Protein AF-A0A9X6XVS1-F1 (afdb_monomer_lite)

Radius of gyration: 24.84 Å; chains: 1; bounding box: 49×31×61 Å

Structure (mmCIF, N/CA/C/O backbone):
data_AF-A0A9X6XVS1-F1
#
_entry.id   AF-A0A9X6XVS1-F1
#
loop_
_atom_site.group_PDB
_atom_site.id
_atom_site.type_symbol
_atom_site.label_atom_id
_atom_site.label_alt_id
_atom_site.label_comp_id
_atom_site.label_asym_id
_atom_site.label_entity_id
_atom_site.label_seq_id
_atom_site.pdbx_PDB_ins_code
_atom_site.Cartn_x
_atom_site.Cartn_y
_atom_site.Cartn_z
_atom_site.occupancy
_atom_site.B_iso_or_equiv
_atom_site.auth_seq_id
_atom_site.auth_comp_id
_atom_site.auth_asym_id
_atom_site.auth_atom_id
_atom_site.pdbx_PDB_model_num
ATOM 1 N N . MET A 1 1 ? 20.256 -13.379 -5.340 1.00 44.66 1 MET A N 1
ATOM 2 C CA . MET A 1 1 ? 19.577 -12.084 -5.130 1.00 44.66 1 MET A CA 1
ATOM 3 C C . MET A 1 1 ? 18.710 -11.849 -6.348 1.00 44.66 1 MET A C 1
ATOM 5 O O . MET A 1 1 ? 19.263 -11.852 -7.439 1.00 44.66 1 MET A O 1
ATOM 9 N N . GLN A 1 2 ? 17.387 -11.766 -6.192 1.00 51.25 2 GLN A N 1
ATOM 10 C CA . GLN A 1 2 ? 16.530 -11.234 -7.255 1.00 51.25 2 GLN A CA 1
ATOM 11 C C . GLN A 1 2 ? 16.689 -9.717 -7.208 1.00 51.25 2 GLN A C 1
ATOM 13 O O . GLN A 1 2 ? 16.552 -9.118 -6.145 1.00 51.25 2 GLN A O 1
ATOM 18 N N . GLU A 1 3 ? 17.124 -9.133 -8.316 1.00 52.19 3 GLU A N 1
ATOM 19 C CA . GLU A 1 3 ? 17.412 -7.708 -8.404 1.00 52.19 3 GLU A CA 1
ATOM 20 C C . GLU A 1 3 ? 16.074 -6.965 -8.475 1.00 52.19 3 GLU A C 1
ATOM 22 O O . GLU A 1 3 ? 15.411 -6.971 -9.511 1.00 52.19 3 GLU A O 1
ATOM 27 N N . LEU A 1 4 ? 15.646 -6.395 -7.343 1.00 61.47 4 LEU A N 1
ATOM 28 C CA . LEU A 1 4 ? 14.536 -5.444 -7.301 1.00 61.47 4 LEU A CA 1
ATOM 29 C C . LEU A 1 4 ? 14.904 -4.292 -8.238 1.00 61.47 4 LEU A C 1
ATOM 31 O O . LEU A 1 4 ? 15.960 -3.676 -8.089 1.00 61.47 4 LEU A O 1
ATOM 35 N N . SER A 1 5 ? 14.088 -4.067 -9.261 1.00 86.56 5 SER A N 1
ATOM 36 C CA . SER A 1 5 ? 14.337 -3.047 -10.279 1.00 86.56 5 SER A CA 1
ATOM 37 C C . SER A 1 5 ? 13.037 -2.337 -10.605 1.00 86.56 5 SER A C 1
ATOM 39 O O . SER A 1 5 ? 12.028 -2.988 -10.886 1.00 86.56 5 SER A O 1
ATOM 41 N N . ILE A 1 6 ? 13.079 -1.006 -10.587 1.00 93.88 6 ILE A N 1
ATOM 42 C CA . ILE A 1 6 ? 11.961 -0.173 -11.020 1.00 93.88 6 ILE A CA 1
ATOM 43 C C . ILE A 1 6 ? 11.985 -0.112 -12.546 1.00 93.88 6 ILE A C 1
ATOM 45 O O . ILE A 1 6 ? 13.022 0.122 -13.175 1.00 93.88 6 ILE A O 1
ATOM 49 N N . VAL A 1 7 ? 10.826 -0.337 -13.143 1.00 94.75 7 VAL A N 1
ATOM 50 C CA . VAL A 1 7 ? 10.629 -0.373 -14.583 1.00 94.75 7 VAL A CA 1
ATOM 51 C C . VAL A 1 7 ? 9.496 0.540 -15.003 1.00 94.75 7 VAL A C 1
ATOM 53 O O . VAL A 1 7 ? 8.569 0.809 -14.244 1.00 94.75 7 VAL A O 1
ATOM 56 N N . LYS A 1 8 ? 9.571 0.989 -16.251 1.00 96.19 8 LYS A N 1
ATOM 57 C CA . LYS A 1 8 ? 8.505 1.690 -16.946 1.00 96.19 8 LYS A CA 1
ATOM 58 C C . LYS A 1 8 ? 7.811 0.748 -17.910 1.00 96.19 8 LYS A C 1
ATOM 60 O O . LYS A 1 8 ? 8.469 0.131 -18.752 1.00 96.19 8 LYS A O 1
ATOM 65 N N . ILE A 1 9 ? 6.490 0.683 -17.827 1.00 96.25 9 ILE A N 1
ATOM 66 C CA . ILE A 1 9 ? 5.676 -0.081 -18.768 1.00 96.25 9 ILE A CA 1
ATOM 67 C C . ILE A 1 9 ? 5.556 0.694 -20.083 1.00 96.25 9 ILE A C 1
ATOM 69 O O . ILE A 1 9 ? 5.310 1.898 -20.105 1.00 96.25 9 ILE A O 1
ATOM 73 N N . THR A 1 10 ? 5.721 0.005 -21.204 1.00 94.25 10 THR A N 1
ATOM 74 C CA . THR A 1 10 ? 5.793 0.622 -22.539 1.00 94.25 10 THR A CA 1
ATOM 75 C C . THR A 1 10 ? 4.546 0.380 -23.392 1.00 94.25 10 THR A C 1
ATOM 77 O O . THR A 1 10 ? 4.342 1.080 -24.388 1.00 94.25 10 THR A O 1
ATOM 80 N N . MET A 1 11 ? 3.695 -0.580 -23.010 1.00 91.94 11 MET A N 1
ATOM 81 C CA . MET A 1 11 ? 2.506 -0.999 -23.761 1.00 91.94 11 MET A CA 1
ATOM 82 C C . MET A 1 11 ? 1.332 -1.349 -22.834 1.00 91.94 11 MET A C 1
ATOM 84 O O . MET A 1 11 ? 1.514 -1.570 -21.643 1.00 91.94 11 MET A O 1
ATOM 88 N N . GLY A 1 12 ? 0.124 -1.418 -23.401 1.00 90.25 12 GLY A N 1
ATOM 89 C CA . GLY A 1 12 ? -1.083 -1.832 -22.680 1.00 90.25 12 GLY A CA 1
ATOM 90 C C . GLY A 1 12 ? -1.723 -0.730 -21.833 1.00 90.25 12 GLY A C 1
ATOM 91 O O . GLY A 1 12 ? -1.474 0.457 -22.038 1.00 90.25 12 GLY A O 1
ATOM 92 N N . GLU A 1 13 ? -2.581 -1.146 -20.903 1.00 90.75 13 GLU A N 1
ATOM 93 C CA . GLU A 1 13 ? -3.334 -0.265 -19.997 1.00 90.75 13 GLU A CA 1
ATOM 94 C C . GLU A 1 13 ? -2.415 0.532 -19.065 1.00 90.75 13 GLU A C 1
ATOM 96 O O . GLU A 1 13 ? -2.625 1.718 -18.835 1.00 90.75 13 GLU A O 1
ATOM 101 N N . TRP A 1 14 ? -1.328 -0.098 -18.625 1.00 91.81 14 TRP A N 1
ATOM 102 C CA . TRP A 1 14 ? -0.349 0.476 -17.706 1.00 91.81 14 TRP A CA 1
ATOM 103 C C . TRP A 1 14 ? 0.727 1.324 -18.388 1.00 91.81 14 TRP A C 1
ATOM 105 O O . TRP A 1 14 ? 1.707 1.695 -17.746 1.00 91.81 14 TRP A O 1
ATOM 115 N N . LYS A 1 15 ? 0.591 1.638 -19.682 1.00 93.88 15 LYS A N 1
ATOM 116 C CA . LYS A 1 15 ? 1.613 2.370 -20.441 1.00 93.88 15 LYS A CA 1
ATOM 117 C C . LYS A 1 15 ? 2.047 3.660 -19.728 1.00 93.88 15 LYS A C 1
ATOM 119 O O . LYS A 1 15 ? 1.225 4.416 -19.227 1.00 93.88 15 LYS A O 1
ATOM 124 N N . ASP A 1 16 ? 3.358 3.898 -19.726 1.00 92.69 16 ASP A N 1
ATOM 125 C CA . ASP A 1 16 ? 4.051 5.007 -19.064 1.00 92.69 16 ASP A CA 1
ATOM 126 C C . ASP A 1 16 ? 4.008 4.984 -17.524 1.00 92.69 16 ASP A C 1
ATOM 128 O O . ASP A 1 16 ? 4.618 5.847 -16.891 1.00 92.69 16 ASP A O 1
ATOM 132 N N . SER A 1 17 ? 3.385 3.969 -16.917 1.00 94.44 17 SER A N 1
ATOM 133 C CA . SER A 1 17 ? 3.410 3.757 -15.467 1.00 94.44 17 SER A CA 1
ATOM 134 C C . SER A 1 17 ? 4.745 3.174 -15.011 1.00 94.44 17 SER A C 1
ATOM 136 O O . SER A 1 17 ? 5.407 2.431 -15.743 1.00 94.44 17 SER A O 1
ATOM 138 N N . LEU A 1 18 ? 5.125 3.508 -13.778 1.00 95.88 18 LEU A N 1
ATOM 139 C CA . LEU A 1 18 ? 6.321 3.002 -13.112 1.00 95.88 18 LEU A CA 1
ATOM 140 C C . LEU A 1 18 ? 5.934 1.958 -12.073 1.00 95.88 18 LEU A C 1
ATOM 142 O O . LEU A 1 18 ? 5.002 2.186 -11.307 1.00 95.88 18 LEU A O 1
ATOM 146 N N . GLY A 1 19 ? 6.671 0.856 -12.018 1.00 94.62 19 GLY A N 1
ATOM 147 C CA . GLY A 1 19 ? 6.446 -0.201 -11.039 1.00 94.62 19 GLY A CA 1
ATOM 148 C C . GLY A 1 19 ? 7.724 -0.944 -10.679 1.00 94.62 19 GLY A C 1
ATOM 149 O O . GLY A 1 19 ? 8.737 -0.831 -11.365 1.00 94.62 19 GLY A O 1
ATOM 150 N N . GLU A 1 20 ? 7.681 -1.719 -9.605 1.00 94.38 20 GLU A N 1
ATOM 151 C CA . GLU A 1 20 ? 8.801 -2.514 -9.112 1.00 94.38 20 GLU A CA 1
ATOM 152 C C . GLU A 1 20 ? 8.645 -3.985 -9.509 1.00 94.38 20 GLU A C 1
ATOM 154 O O . GLU A 1 20 ? 7.593 -4.592 -9.297 1.00 94.38 20 GLU A O 1
ATOM 159 N N . ILE A 1 21 ? 9.702 -4.591 -10.056 1.00 93.75 21 ILE A N 1
ATOM 160 C CA . ILE A 1 21 ? 9.732 -6.037 -10.294 1.00 93.75 21 ILE A CA 1
ATOM 161 C C . ILE A 1 21 ? 9.840 -6.777 -8.958 1.00 93.75 21 ILE A C 1
ATOM 163 O O . ILE A 1 21 ? 10.868 -6.720 -8.288 1.00 93.75 21 ILE A O 1
ATOM 167 N N . GLN A 1 22 ? 8.814 -7.560 -8.641 1.00 91.88 22 GLN A N 1
ATOM 168 C CA . GLN A 1 22 ? 8.732 -8.381 -7.428 1.00 91.88 22 GLN A CA 1
ATOM 169 C C . GLN A 1 22 ? 8.959 -9.874 -7.707 1.00 91.88 22 GLN A C 1
ATOM 171 O O . GLN A 1 22 ? 9.343 -10.642 -6.826 1.00 91.88 22 GLN A O 1
ATOM 176 N N . SER A 1 23 ? 8.728 -10.327 -8.944 1.00 90.50 23 SER A N 1
ATOM 177 C CA . SER A 1 23 ? 8.951 -11.724 -9.327 1.00 90.50 23 SER A CA 1
ATOM 178 C C . SER A 1 23 ? 9.312 -11.861 -10.798 1.00 90.50 23 SER A C 1
ATOM 180 O O . SER A 1 23 ? 8.911 -11.049 -11.625 1.00 90.50 23 SER A O 1
ATOM 182 N N . ILE A 1 24 ? 10.051 -12.917 -11.139 1.00 89.56 24 ILE A N 1
ATOM 183 C CA . ILE A 1 24 ? 10.454 -13.229 -12.512 1.00 89.56 24 ILE A CA 1
ATOM 184 C C . ILE A 1 24 ? 10.141 -14.699 -12.786 1.00 89.56 24 ILE A C 1
ATOM 186 O O . ILE A 1 24 ? 10.461 -15.572 -11.976 1.00 89.56 24 ILE A O 1
ATOM 190 N N . ARG A 1 25 ? 9.538 -14.977 -13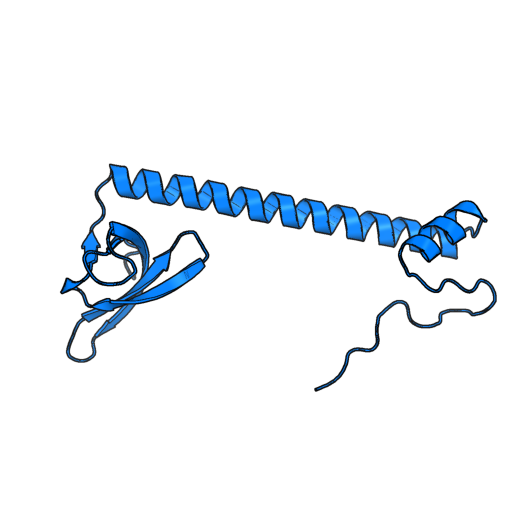.943 1.00 89.62 25 ARG A N 1
ATOM 191 C CA . ARG A 1 25 ? 9.314 -16.327 -14.471 1.00 89.62 25 ARG A CA 1
ATOM 192 C C . ARG A 1 25 ? 9.964 -16.461 -15.842 1.00 89.62 25 ARG A C 1
ATOM 194 O O . ARG A 1 25 ? 9.855 -15.565 -16.675 1.00 89.62 25 ARG A O 1
ATOM 201 N N . GLU A 1 26 ? 10.592 -17.603 -16.089 1.00 84.62 26 GLU A N 1
ATOM 202 C CA . GLU A 1 26 ? 11.238 -17.927 -17.365 1.00 84.62 26 GLU A CA 1
ATOM 203 C C . GLU A 1 26 ? 10.589 -19.175 -17.973 1.00 84.62 26 GLU A C 1
ATOM 205 O O . GLU A 1 26 ? 11.126 -20.275 -17.907 1.00 84.62 26 GLU A O 1
ATOM 210 N N . ASN A 1 27 ? 9.402 -19.001 -18.564 1.00 75.50 27 ASN A N 1
ATOM 211 C CA . ASN A 1 27 ? 8.712 -20.054 -19.315 1.00 75.50 27 ASN A CA 1
ATOM 212 C C . ASN A 1 27 ? 8.628 -19.630 -20.783 1.00 75.50 27 ASN A C 1
ATOM 214 O O . ASN A 1 27 ? 7.705 -18.915 -21.159 1.00 75.50 27 ASN A O 1
ATOM 218 N N . HIS A 1 28 ? 9.604 -20.044 -21.599 1.00 77.38 28 HIS A N 1
ATOM 219 C CA . HIS A 1 28 ? 9.800 -19.670 -23.016 1.00 77.38 28 HIS A CA 1
ATOM 220 C C . HIS A 1 28 ? 10.023 -18.167 -23.302 1.00 77.38 28 HIS A C 1
ATOM 222 O O . HIS A 1 28 ? 10.812 -17.841 -24.184 1.00 77.38 28 HIS A O 1
ATOM 228 N N . VAL A 1 29 ? 9.398 -17.265 -22.541 1.00 83.31 29 VAL A N 1
ATOM 229 C CA . VAL A 1 29 ? 9.586 -15.809 -22.548 1.00 83.31 29 VAL A CA 1
ATOM 230 C C . VAL A 1 29 ? 9.779 -15.343 -21.103 1.00 83.31 29 VAL A C 1
ATOM 232 O O . VAL A 1 29 ? 9.042 -15.757 -20.204 1.00 83.31 29 VAL A O 1
ATOM 235 N N . LYS A 1 30 ? 10.777 -14.484 -20.866 1.00 86.12 30 LYS A N 1
ATOM 236 C CA . LYS A 1 30 ? 11.007 -13.882 -19.549 1.00 86.12 30 LYS A CA 1
ATOM 237 C C . LYS A 1 30 ? 9.870 -12.909 -19.238 1.00 86.12 30 LYS A C 1
ATOM 239 O O . LYS A 1 30 ? 9.671 -11.942 -19.970 1.00 86.12 30 LYS A O 1
ATOM 244 N N . SER A 1 31 ? 9.140 -13.181 -18.162 1.00 91.19 31 SER A N 1
ATOM 245 C CA . SER A 1 31 ? 8.028 -12.355 -17.688 1.00 91.19 31 SER A CA 1
ATOM 246 C C . SER A 1 31 ? 8.301 -11.879 -16.265 1.00 91.19 31 SER A C 1
ATOM 248 O O . SER A 1 31 ? 8.791 -12.648 -15.435 1.00 91.19 31 SER A O 1
ATOM 250 N N . CYS A 1 32 ? 7.976 -10.626 -15.985 1.00 91.88 32 CYS A N 1
ATOM 251 C CA . CYS A 1 32 ? 8.184 -9.959 -14.710 1.00 91.88 32 CYS A CA 1
ATOM 252 C C . CYS A 1 32 ? 6.829 -9.597 -14.100 1.00 91.88 32 CYS A C 1
ATOM 254 O O . CYS A 1 32 ? 5.990 -9.010 -14.776 1.00 91.88 32 CYS A O 1
ATOM 256 N N . TYR A 1 33 ? 6.627 -9.931 -12.829 1.00 93.56 33 TYR A N 1
ATOM 257 C CA . TYR A 1 33 ? 5.512 -9.412 -12.048 1.00 93.56 33 TYR A CA 1
ATOM 258 C C . TYR A 1 33 ? 5.905 -8.046 -11.504 1.00 93.56 33 TYR A C 1
ATOM 260 O O . TYR A 1 33 ? 6.878 -7.949 -10.748 1.00 93.56 33 TYR A O 1
ATOM 268 N N . VAL A 1 34 ? 5.178 -7.017 -11.922 1.00 93.94 34 VAL A N 1
ATOM 269 C CA . VAL A 1 34 ? 5.448 -5.619 -11.591 1.00 93.94 34 VAL A CA 1
ATOM 270 C C . VAL A 1 34 ? 4.345 -5.108 -10.674 1.00 93.94 34 VAL A C 1
ATOM 272 O O . VAL A 1 34 ? 3.172 -5.289 -10.987 1.00 93.94 34 VAL A O 1
ATOM 275 N N . VAL A 1 35 ? 4.723 -4.482 -9.559 1.00 94.50 35 VAL A N 1
ATOM 276 C CA . VAL A 1 35 ? 3.805 -3.881 -8.579 1.00 94.50 35 VAL A CA 1
ATOM 277 C C . VAL A 1 35 ? 3.910 -2.358 -8.629 1.00 94.50 35 VAL A C 1
ATOM 279 O O . VAL A 1 35 ? 5.010 -1.808 -8.675 1.00 94.50 35 VAL A O 1
ATOM 282 N N . PHE A 1 36 ? 2.768 -1.678 -8.634 1.00 93.62 36 PHE A N 1
ATOM 283 C CA . PHE A 1 36 ? 2.651 -0.221 -8.701 1.00 93.62 36 PHE A CA 1
ATOM 284 C C . PHE A 1 36 ? 2.437 0.392 -7.305 1.00 93.62 36 PHE A C 1
ATOM 286 O O . PHE A 1 36 ? 2.112 -0.304 -6.344 1.00 93.62 36 PHE A O 1
ATOM 293 N N . ASN A 1 37 ? 2.568 1.719 -7.178 1.00 88.50 37 ASN A N 1
ATOM 294 C CA . ASN A 1 37 ? 2.419 2.431 -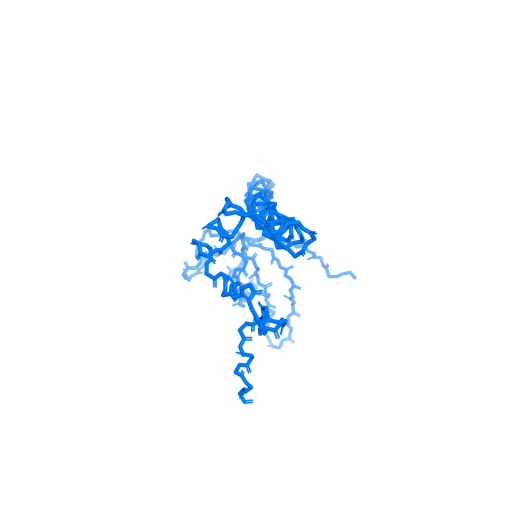5.895 1.00 88.50 37 ASN A CA 1
ATOM 295 C C . ASN A 1 37 ? 1.045 2.263 -5.225 1.00 88.50 37 ASN A C 1
ATOM 297 O O . ASN A 1 37 ? 0.930 2.462 -4.021 1.00 88.50 37 ASN A O 1
ATOM 301 N N . ASN A 1 38 ? 0.007 1.924 -5.990 1.00 83.88 38 ASN A N 1
ATOM 302 C CA . ASN A 1 38 ? -1.337 1.660 -5.471 1.00 83.88 38 ASN A CA 1
ATOM 303 C C . ASN A 1 38 ? -1.492 0.235 -4.895 1.00 83.88 38 ASN A C 1
ATOM 305 O O . ASN A 1 38 ? -2.571 -0.109 -4.420 1.00 83.88 38 ASN A O 1
ATOM 309 N N . GLY A 1 39 ? -0.445 -0.596 -4.954 1.00 85.69 39 GLY A N 1
ATOM 310 C CA . GLY A 1 39 ? -0.455 -1.985 -4.495 1.00 85.69 39 GLY A CA 1
ATOM 311 C C . GLY A 1 39 ? -1.009 -2.991 -5.508 1.00 85.69 39 GLY A C 1
ATOM 312 O O . GLY A 1 39 ? -0.974 -4.193 -5.241 1.00 85.69 39 GLY A O 1
ATOM 313 N N . GLU A 1 40 ? -1.491 -2.542 -6.669 1.00 92.19 40 GLU A N 1
ATOM 314 C CA . GLU A 1 40 ? -1.870 -3.433 -7.766 1.00 92.19 40 GLU A CA 1
ATOM 315 C C . GLU A 1 40 ? -0.619 -3.956 -8.479 1.00 92.19 40 GLU A C 1
ATOM 317 O O . GLU A 1 40 ? 0.440 -3.325 -8.468 1.00 92.19 40 GLU A O 1
ATOM 322 N N . GLY A 1 41 ? -0.727 -5.124 -9.110 1.00 93.88 41 GLY A N 1
ATOM 323 C CA . GLY A 1 41 ? 0.375 -5.682 -9.878 1.00 93.88 41 GLY A CA 1
ATOM 324 C C . GLY A 1 41 ? -0.085 -6.615 -10.982 1.00 93.88 41 GLY A C 1
ATOM 325 O O . GLY A 1 41 ? -1.144 -7.237 -10.890 1.00 93.88 41 GLY A O 1
ATOM 326 N N . ASP A 1 42 ? 0.729 -6.703 -12.028 1.00 96.06 42 ASP A N 1
ATOM 327 C CA . ASP A 1 42 ? 0.443 -7.514 -13.209 1.00 96.06 42 ASP A CA 1
ATOM 328 C C . ASP A 1 42 ? 1.725 -8.105 -13.818 1.00 96.06 42 ASP A C 1
ATOM 330 O O . ASP A 1 42 ? 2.849 -7.727 -13.469 1.00 96.06 42 ASP A O 1
ATOM 334 N N . TRP A 1 43 ? 1.562 -9.087 -14.702 1.00 93.94 43 TRP A N 1
ATOM 335 C CA . TRP A 1 43 ? 2.648 -9.738 -15.422 1.00 93.94 43 TRP A CA 1
ATOM 336 C C . TRP A 1 43 ? 2.917 -9.053 -16.755 1.00 93.94 43 TRP A C 1
ATOM 338 O O . TRP A 1 43 ? 2.047 -8.977 -17.616 1.00 93.94 43 TRP A O 1
ATOM 348 N N . PHE A 1 44 ? 4.173 -8.676 -16.963 1.00 93.31 44 PHE A N 1
ATOM 349 C CA . PHE A 1 44 ? 4.646 -8.082 -18.205 1.00 93.31 44 PHE A CA 1
ATOM 350 C C . PHE A 1 44 ? 5.774 -8.912 -18.793 1.00 93.31 44 PHE A C 1
ATOM 352 O O . PHE A 1 44 ? 6.652 -9.404 -18.080 1.00 93.31 44 PHE A O 1
ATOM 359 N N . SER A 1 45 ? 5.784 -9.059 -20.109 1.00 92.44 45 SER A N 1
ATOM 360 C CA . SER A 1 45 ? 6.930 -9.631 -20.808 1.00 92.44 45 SER A CA 1
ATOM 361 C C . SER A 1 45 ? 8.121 -8.666 -20.782 1.00 92.44 45 SER A C 1
ATOM 363 O O . SER A 1 45 ? 7.970 -7.449 -20.659 1.00 92.44 45 SER A O 1
ATOM 365 N N . SER A 1 46 ? 9.344 -9.185 -20.918 1.00 88.00 46 SER A N 1
ATOM 366 C CA . SER A 1 46 ? 10.557 -8.353 -20.894 1.00 88.00 46 SER A CA 1
ATOM 367 C C . SER A 1 46 ? 10.613 -7.282 -21.994 1.00 88.00 46 SER A C 1
ATOM 369 O O . SER A 1 46 ? 11.376 -6.335 -21.873 1.00 88.00 46 SER A O 1
ATOM 371 N N . ASN A 1 47 ? 9.844 -7.436 -23.075 1.00 90.56 47 ASN A N 1
ATOM 372 C CA . ASN A 1 47 ? 9.715 -6.459 -24.163 1.00 90.56 47 ASN A CA 1
ATOM 373 C C . ASN A 1 47 ? 8.650 -5.385 -23.900 1.00 90.56 47 ASN A C 1
ATOM 375 O O . ASN A 1 47 ? 8.582 -4.419 -24.654 1.00 90.56 47 ASN A O 1
ATOM 379 N N . GLU A 1 48 ? 7.818 -5.551 -22.874 1.00 92.44 48 GLU A N 1
ATOM 380 C CA . GLU A 1 48 ? 6.806 -4.568 -22.478 1.00 92.44 48 GLU A CA 1
ATOM 381 C C . GLU A 1 48 ? 7.322 -3.603 -21.410 1.00 92.44 48 GLU A C 1
ATOM 383 O O . GLU A 1 48 ? 6.636 -2.632 -21.087 1.00 92.44 48 GLU A O 1
ATOM 388 N N . ILE A 1 49 ? 8.536 -3.812 -20.899 1.00 93.12 49 ILE A N 1
ATOM 389 C CA . ILE A 1 49 ? 9.115 -3.027 -19.810 1.00 93.12 49 ILE A CA 1
ATOM 390 C C . ILE A 1 49 ? 10.505 -2.507 -20.171 1.00 93.12 49 ILE A C 1
ATOM 392 O O . ILE A 1 49 ? 11.309 -3.208 -20.780 1.00 93.12 49 ILE A O 1
ATOM 396 N N . ASN A 1 50 ? 10.806 -1.286 -19.741 1.00 94.12 50 ASN A N 1
ATOM 397 C CA . ASN A 1 50 ? 12.145 -0.703 -19.786 1.00 94.12 50 ASN A CA 1
ATOM 398 C C . ASN A 1 50 ? 12.625 -0.410 -18.366 1.00 94.12 50 ASN A C 1
ATOM 400 O O . ASN A 1 50 ? 11.815 -0.096 -17.500 1.00 94.12 50 ASN A O 1
ATOM 404 N N . LEU A 1 51 ? 13.938 -0.452 -18.130 1.00 93.19 51 LEU A N 1
ATOM 405 C CA . LEU A 1 51 ? 14.497 0.062 -16.878 1.00 93.19 51 LEU A CA 1
ATOM 406 C C . LEU A 1 51 ? 14.135 1.541 -16.729 1.00 93.19 51 LEU A C 1
ATOM 408 O O . LEU A 1 51 ? 14.290 2.316 -17.677 1.00 93.19 51 LEU A O 1
ATOM 412 N N . ALA A 1 52 ? 13.642 1.912 -15.549 1.00 93.00 52 ALA A N 1
ATOM 413 C CA . ALA A 1 52 ? 13.344 3.299 -15.245 1.00 93.00 52 ALA A CA 1
ATOM 414 C C . ALA A 1 52 ? 14.633 4.133 -15.240 1.00 93.00 52 ALA A C 1
ATOM 416 O O . ALA A 1 52 ? 15.720 3.665 -14.891 1.00 93.00 52 ALA A O 1
ATOM 417 N N . THR A 1 53 ? 14.519 5.396 -15.634 1.00 94.25 53 THR A N 1
ATOM 418 C CA . THR A 1 53 ? 15.597 6.368 -15.432 1.00 94.25 53 THR A CA 1
ATOM 419 C C . THR A 1 53 ? 15.760 6.677 -13.943 1.00 94.25 53 THR A C 1
ATOM 421 O O . THR A 1 53 ? 14.845 6.482 -13.146 1.00 94.25 53 THR A O 1
ATOM 424 N N . LYS A 1 54 ? 16.908 7.238 -13.545 1.00 91.69 54 LYS A N 1
ATOM 425 C CA . LYS A 1 54 ? 17.135 7.634 -12.143 1.00 91.69 54 LYS A CA 1
ATOM 426 C C . LYS A 1 54 ? 16.126 8.667 -11.639 1.00 91.69 54 LYS A C 1
ATOM 428 O O . LYS A 1 54 ? 15.766 8.645 -10.468 1.00 91.69 54 LYS A O 1
ATOM 433 N N . GLU A 1 55 ? 15.661 9.557 -12.509 1.00 93.44 55 GLU A N 1
ATOM 434 C CA . GLU A 1 55 ? 14.618 10.526 -12.162 1.00 93.44 55 GLU A CA 1
ATOM 435 C C . GLU A 1 55 ? 13.267 9.836 -11.939 1.00 93.44 55 GLU A C 1
ATOM 437 O O . GLU A 1 55 ? 12.594 10.116 -10.949 1.00 93.44 55 GLU A O 1
ATOM 442 N N . GLU A 1 56 ? 12.903 8.886 -12.802 1.00 92.62 56 GLU A N 1
ATOM 443 C CA . GLU A 1 56 ? 11.689 8.075 -12.662 1.00 92.62 56 GLU A CA 1
ATOM 444 C C . GLU A 1 56 ? 11.726 7.197 -11.401 1.00 92.62 56 GLU A C 1
ATOM 446 O O . GLU A 1 56 ? 10.749 7.171 -10.657 1.00 92.62 56 GLU A O 1
ATOM 451 N N . GLU A 1 57 ? 12.860 6.558 -11.094 1.00 91.69 57 GLU A N 1
ATOM 452 C CA . GLU A 1 57 ? 13.058 5.819 -9.837 1.00 91.69 57 GLU A CA 1
ATOM 453 C C . GLU A 1 57 ? 12.778 6.709 -8.614 1.00 91.69 57 GLU A C 1
ATOM 455 O O . GLU A 1 57 ? 12.046 6.323 -7.703 1.00 91.69 57 GLU A O 1
ATOM 460 N N . VAL A 1 58 ? 13.322 7.931 -8.597 1.00 91.12 58 VAL A N 1
ATOM 461 C CA . VAL A 1 58 ? 13.104 8.881 -7.494 1.00 91.12 58 VAL A CA 1
ATOM 462 C C . VAL A 1 58 ? 11.634 9.292 -7.390 1.00 91.12 58 VAL A C 1
ATOM 464 O O . VAL A 1 58 ? 11.125 9.443 -6.278 1.00 91.12 58 VAL A O 1
ATOM 467 N N . ILE A 1 59 ? 10.942 9.479 -8.517 1.00 91.38 59 ILE A N 1
ATOM 468 C CA . ILE A 1 59 ? 9.506 9.792 -8.534 1.00 91.38 59 ILE A CA 1
ATOM 469 C C . ILE A 1 59 ? 8.699 8.626 -7.951 1.00 91.38 59 ILE A C 1
ATOM 471 O O . ILE A 1 59 ? 7.863 8.852 -7.077 1.00 91.38 59 ILE A O 1
ATOM 475 N N . PHE A 1 60 ? 8.983 7.394 -8.381 1.00 92.50 60 PHE A N 1
ATOM 476 C CA . PHE A 1 60 ? 8.325 6.189 -7.877 1.00 92.50 60 PHE A CA 1
ATOM 477 C C . PHE A 1 60 ? 8.484 6.053 -6.357 1.00 92.50 60 PHE A C 1
ATOM 479 O O . PHE A 1 60 ? 7.487 5.952 -5.645 1.00 92.50 60 PHE A O 1
ATOM 486 N N . LEU A 1 61 ? 9.714 6.161 -5.842 1.00 90.06 61 LEU A N 1
ATOM 487 C CA . LEU A 1 61 ? 9.994 6.032 -4.407 1.00 90.06 61 LEU A CA 1
ATOM 488 C C . LEU A 1 61 ? 9.340 7.145 -3.573 1.00 90.06 61 LEU A C 1
ATOM 490 O O . LEU A 1 61 ? 8.855 6.899 -2.471 1.00 90.06 61 LEU A O 1
ATOM 494 N N . ARG A 1 62 ? 9.289 8.385 -4.080 1.00 91.00 62 ARG A N 1
ATOM 495 C CA . ARG A 1 62 ? 8.591 9.487 -3.388 1.00 91.00 62 ARG A CA 1
ATOM 496 C C . ARG A 1 62 ? 7.094 9.228 -3.270 1.00 91.00 62 ARG A C 1
ATOM 498 O O . ARG A 1 62 ? 6.515 9.503 -2.222 1.00 91.00 62 ARG A O 1
ATOM 505 N N . ASN A 1 63 ? 6.485 8.706 -4.330 1.00 90.19 63 ASN A N 1
ATOM 506 C CA . ASN A 1 63 ? 5.071 8.354 -4.317 1.00 90.19 63 ASN A CA 1
ATOM 507 C C . ASN A 1 63 ? 4.807 7.188 -3.358 1.00 90.19 63 ASN A C 1
ATOM 509 O O . ASN A 1 63 ? 3.835 7.229 -2.616 1.00 90.19 63 ASN A O 1
ATOM 513 N N . GLU A 1 64 ? 5.697 6.194 -3.306 1.00 86.75 64 GLU A N 1
ATOM 514 C CA . GLU A 1 64 ? 5.585 5.057 -2.385 1.00 86.75 64 GLU A CA 1
ATOM 515 C C . GLU A 1 64 ? 5.626 5.516 -0.925 1.00 86.75 64 GLU A C 1
ATOM 517 O O . GLU A 1 64 ? 4.749 5.168 -0.138 1.00 86.75 64 GLU A O 1
ATOM 522 N N . VAL A 1 65 ? 6.569 6.397 -0.579 1.00 87.56 65 VAL A N 1
ATOM 523 C CA . VAL A 1 65 ? 6.621 7.025 0.750 1.00 87.56 65 VAL A CA 1
ATOM 524 C C . VAL A 1 65 ? 5.330 7.794 1.053 1.00 87.56 65 VAL A C 1
ATOM 526 O O . VAL A 1 65 ? 4.825 7.730 2.173 1.00 87.56 65 VAL A O 1
ATOM 529 N N . SER A 1 66 ? 4.766 8.502 0.071 1.00 87.12 66 SER A N 1
ATOM 530 C CA . SER A 1 66 ? 3.507 9.229 0.260 1.00 87.12 66 SER A CA 1
ATOM 531 C C . SER A 1 66 ? 2.317 8.303 0.526 1.00 87.12 66 SER A C 1
ATOM 533 O O . SER A 1 66 ? 1.481 8.645 1.361 1.00 87.12 66 SER A O 1
ATOM 535 N N . GLU A 1 67 ? 2.208 7.169 -0.167 1.00 84.81 67 GLU A N 1
ATOM 536 C CA . GLU A 1 67 ? 1.133 6.196 0.072 1.00 84.81 67 GLU A CA 1
ATOM 537 C C . GLU A 1 67 ? 1.311 5.488 1.421 1.00 84.81 67 GLU A C 1
ATOM 539 O O . GLU A 1 67 ? 0.346 5.342 2.173 1.00 84.81 67 GLU A O 1
ATOM 544 N N . LEU A 1 68 ? 2.550 5.153 1.799 1.00 84.19 68 LEU A N 1
ATOM 545 C CA . LEU A 1 68 ? 2.857 4.616 3.128 1.00 84.19 68 LEU A CA 1
ATOM 546 C C . LEU A 1 68 ? 2.457 5.582 4.250 1.00 84.19 68 LEU A C 1
ATOM 548 O O . LEU A 1 68 ? 1.926 5.145 5.269 1.00 84.19 68 LEU A O 1
ATOM 552 N N . HIS A 1 69 ? 2.667 6.889 4.068 1.00 81.56 69 HIS A N 1
ATOM 553 C CA . HIS A 1 69 ? 2.226 7.889 5.041 1.00 81.56 69 HIS A CA 1
ATOM 554 C C . HIS A 1 69 ? 0.703 7.946 5.184 1.00 81.56 69 HIS A C 1
ATOM 556 O O . HIS A 1 69 ? 0.217 7.985 6.310 1.00 81.56 69 HIS A O 1
ATOM 562 N N . LYS A 1 70 ? -0.055 7.885 4.081 1.00 84.12 70 LYS A N 1
ATOM 563 C CA . LYS A 1 70 ? -1.526 7.834 4.152 1.00 84.12 70 LYS A CA 1
ATOM 564 C C . LYS A 1 70 ? -2.008 6.604 4.918 1.00 84.12 70 LYS A C 1
ATOM 566 O O . LYS A 1 70 ? -2.861 6.726 5.790 1.00 84.12 70 LYS A O 1
ATOM 571 N N . LEU A 1 71 ? -1.425 5.438 4.634 1.00 82.88 71 LEU A N 1
ATOM 572 C CA . LEU A 1 71 ? -1.749 4.197 5.341 1.00 82.88 71 LEU A CA 1
ATOM 573 C C . LEU A 1 71 ? -1.412 4.280 6.835 1.00 82.88 71 LEU A C 1
ATOM 575 O O . LEU A 1 71 ? -2.177 3.790 7.664 1.00 82.88 71 LEU A O 1
ATOM 579 N N . ALA A 1 72 ? -0.289 4.909 7.191 1.00 83.38 72 ALA A N 1
ATOM 580 C CA . ALA A 1 72 ? 0.077 5.138 8.585 1.00 83.38 72 ALA A CA 1
ATOM 581 C C . ALA A 1 72 ? -0.932 6.059 9.292 1.00 83.38 72 ALA A C 1
ATOM 583 O O . ALA A 1 72 ? -1.395 5.720 10.378 1.00 83.38 72 ALA A O 1
ATOM 584 N N . ASP A 1 73 ? -1.336 7.161 8.654 1.00 82.56 73 ASP A N 1
ATOM 585 C CA . ASP A 1 73 ? -2.331 8.091 9.200 1.00 82.56 73 ASP A CA 1
ATOM 586 C C . ASP A 1 73 ? -3.702 7.413 9.395 1.00 82.56 73 ASP A C 1
ATOM 588 O O . ASP A 1 73 ? -4.368 7.615 10.414 1.00 82.56 73 ASP A 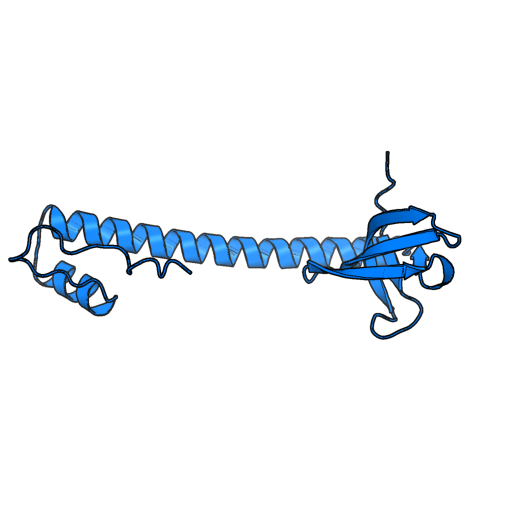O 1
ATOM 592 N N . GLU A 1 74 ? -4.126 6.576 8.443 1.00 83.12 74 GLU A N 1
ATOM 593 C CA . GLU A 1 74 ? -5.357 5.783 8.546 1.00 83.12 74 GLU A CA 1
ATOM 594 C C . GLU A 1 74 ? -5.292 4.768 9.693 1.00 83.12 74 GLU A C 1
ATOM 596 O O . GLU A 1 74 ? -6.255 4.620 10.456 1.00 83.12 74 GLU A O 1
ATOM 601 N N . LEU A 1 75 ? -4.152 4.091 9.848 1.00 79.69 75 LEU A N 1
ATOM 602 C CA . LEU A 1 75 ? -3.928 3.128 10.920 1.00 79.69 75 LEU A CA 1
ATOM 603 C C . LEU A 1 75 ? -3.901 3.809 12.293 1.00 79.69 75 LEU A C 1
ATOM 605 O O . LEU A 1 75 ? -4.542 3.320 13.225 1.00 79.69 75 LEU A O 1
ATOM 609 N N . ASP A 1 76 ? -3.236 4.955 12.411 1.00 80.31 76 ASP A N 1
ATOM 610 C CA . ASP A 1 76 ? -3.214 5.758 13.634 1.00 80.31 76 ASP A CA 1
ATOM 611 C C . ASP A 1 76 ? -4.617 6.270 13.983 1.00 80.31 76 ASP A C 1
ATOM 613 O O . ASP A 1 76 ? -5.042 6.212 15.142 1.00 80.31 76 ASP A O 1
ATOM 617 N N . ALA A 1 77 ? -5.391 6.721 12.993 1.00 79.00 77 ALA A N 1
ATOM 618 C CA . ALA A 1 77 ? -6.781 7.121 13.196 1.00 79.00 77 ALA A CA 1
ATOM 619 C C . ALA A 1 77 ? -7.647 5.947 13.690 1.00 79.00 77 ALA A C 1
ATOM 621 O O . ALA A 1 77 ? -8.405 6.102 14.657 1.00 79.00 77 ALA A O 1
ATOM 622 N N . ALA A 1 78 ? -7.509 4.768 13.077 1.00 80.00 78 ALA A N 1
ATOM 623 C CA . ALA A 1 78 ? -8.214 3.555 13.485 1.00 80.00 78 ALA A CA 1
ATOM 624 C C . ALA A 1 78 ? -7.820 3.112 14.904 1.00 80.00 78 ALA A C 1
ATOM 626 O O . ALA A 1 78 ? -8.695 2.818 15.726 1.00 80.00 78 ALA A O 1
ATOM 627 N N . TYR A 1 79 ? -6.522 3.12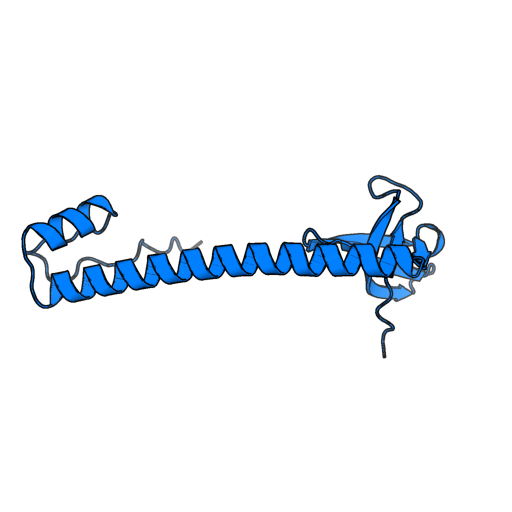8 15.223 1.00 80.62 79 TYR A N 1
ATOM 628 C CA . TYR A 1 79 ? -6.002 2.819 16.554 1.00 80.62 79 TYR A CA 1
ATOM 629 C C . TYR A 1 79 ? -6.579 3.762 17.613 1.00 80.62 79 TYR A C 1
ATOM 631 O O . TYR A 1 79 ? -7.112 3.303 18.624 1.00 80.62 79 TYR A O 1
ATOM 639 N N . ASN A 1 80 ? -6.560 5.072 17.359 1.00 74.75 80 ASN A N 1
ATOM 640 C CA . ASN A 1 80 ? -7.105 6.073 18.277 1.00 74.75 80 ASN A CA 1
ATOM 641 C C . ASN A 1 80 ? -8.614 5.889 18.513 1.00 74.75 80 ASN A C 1
ATOM 643 O O . ASN A 1 80 ? -9.101 6.086 19.631 1.00 74.75 80 ASN A O 1
ATOM 647 N N . CYS A 1 81 ? -9.367 5.477 17.488 1.00 79.12 81 CYS A N 1
ATOM 648 C CA . CYS A 1 81 ? -10.792 5.175 17.631 1.00 79.12 81 CYS A CA 1
ATOM 649 C C . CYS A 1 81 ? -11.029 3.950 18.523 1.00 79.12 81 CYS A C 1
ATOM 651 O O . CYS A 1 81 ? -11.834 4.024 19.455 1.00 79.12 81 CYS A O 1
ATOM 653 N N . LEU A 1 82 ? -10.289 2.862 18.287 1.00 79.75 82 LEU A N 1
ATOM 654 C CA . LEU A 1 82 ? -10.360 1.640 19.092 1.00 79.75 82 LEU A CA 1
ATOM 655 C C . LEU A 1 82 ? -9.951 1.887 20.547 1.00 79.75 82 LEU A C 1
ATOM 657 O O . LEU A 1 82 ? -10.619 1.415 21.467 1.00 79.75 82 LEU A O 1
ATOM 661 N N . GLU A 1 83 ? -8.878 2.646 20.767 1.00 84.38 83 GLU A N 1
ATOM 662 C CA . GLU A 1 83 ? -8.394 2.977 22.106 1.00 84.38 83 GLU A CA 1
ATOM 663 C C . GLU A 1 83 ? -9.443 3.781 22.888 1.00 84.38 83 GLU A C 1
ATOM 665 O O . GLU A 1 83 ? -9.711 3.497 24.061 1.00 84.38 83 GLU A O 1
ATOM 670 N N . PHE A 1 84 ? -10.085 4.758 22.237 1.00 79.88 84 PHE A N 1
ATOM 671 C CA . PHE A 1 84 ? -11.175 5.514 22.842 1.00 79.88 84 PHE A CA 1
ATOM 672 C C . PHE A 1 84 ? -12.366 4.615 23.186 1.00 79.88 84 PHE A C 1
ATOM 674 O O . PHE A 1 84 ? -12.880 4.698 24.304 1.00 79.88 84 PHE A O 1
ATOM 681 N N . ASP A 1 85 ? -12.806 3.762 22.256 1.00 75.88 85 ASP A N 1
ATOM 682 C CA . ASP A 1 85 ? -13.943 2.864 22.482 1.00 75.88 85 ASP A CA 1
ATOM 683 C C . ASP A 1 85 ? -13.663 1.896 23.633 1.00 75.88 85 ASP A C 1
ATOM 685 O O . ASP A 1 85 ? -14.509 1.712 24.511 1.00 75.88 85 ASP A O 1
ATOM 689 N N . PHE A 1 86 ? -12.444 1.357 23.710 1.00 79.56 86 PHE A N 1
ATOM 690 C CA . PHE A 1 86 ? -12.021 0.509 24.819 1.00 79.56 86 PHE A CA 1
ATOM 691 C C . PHE A 1 86 ? -12.050 1.254 26.160 1.00 79.56 86 PHE A C 1
ATOM 693 O O . PHE A 1 86 ? -12.646 0.769 27.125 1.00 79.56 86 PHE A O 1
ATOM 700 N N . LYS A 1 87 ? -11.468 2.461 26.226 1.00 83.12 87 LYS A N 1
ATOM 701 C CA . LYS A 1 87 ? -11.480 3.304 27.437 1.00 83.12 87 LYS A CA 1
ATOM 702 C C . LYS A 1 87 ? -12.906 3.649 27.872 1.00 83.12 87 LYS A C 1
ATOM 704 O O . LYS A 1 87 ? -13.209 3.635 29.066 1.00 83.12 87 LYS A O 1
ATOM 709 N N . LEU A 1 88 ? -13.789 3.945 26.918 1.00 79.75 88 LEU A N 1
ATOM 710 C CA . LEU A 1 88 ? -15.195 4.239 27.178 1.00 79.75 88 LEU A CA 1
ATOM 711 C C . LEU A 1 88 ? -15.925 3.021 27.754 1.00 79.75 88 LEU A C 1
ATOM 713 O O . LEU A 1 88 ? -16.627 3.151 28.760 1.00 79.75 88 LEU A O 1
ATOM 717 N N . LEU A 1 89 ? -15.751 1.845 27.147 1.00 79.06 89 LEU A N 1
ATOM 718 C CA . LEU A 1 89 ? -16.358 0.601 27.617 1.00 79.06 89 LEU A CA 1
ATOM 719 C C . LEU A 1 89 ? -15.867 0.235 29.018 1.00 79.06 89 LEU A C 1
ATOM 721 O O . LEU A 1 89 ? -16.692 -0.015 29.898 1.00 79.06 89 LEU A O 1
ATOM 725 N N . LEU A 1 90 ? -14.552 0.283 29.250 1.00 81.06 90 LEU A N 1
ATOM 726 C CA . LEU A 1 90 ? -13.952 0.002 30.554 1.00 81.06 90 LEU A CA 1
ATOM 727 C C . LEU A 1 90 ? -14.528 0.928 31.631 1.00 81.06 90 LEU A C 1
ATOM 729 O O . LEU A 1 90 ? -15.055 0.455 32.636 1.00 81.06 90 LEU A O 1
ATOM 733 N N . LYS A 1 91 ? -14.550 2.241 31.371 1.00 79.31 91 LYS A N 1
ATOM 734 C CA . LYS A 1 91 ? -15.116 3.231 32.298 1.00 79.31 91 LYS A CA 1
ATOM 735 C C . LYS A 1 91 ? -16.605 3.006 32.557 1.00 79.31 91 LYS A C 1
ATOM 737 O O . LYS A 1 91 ? -17.068 3.223 33.674 1.00 7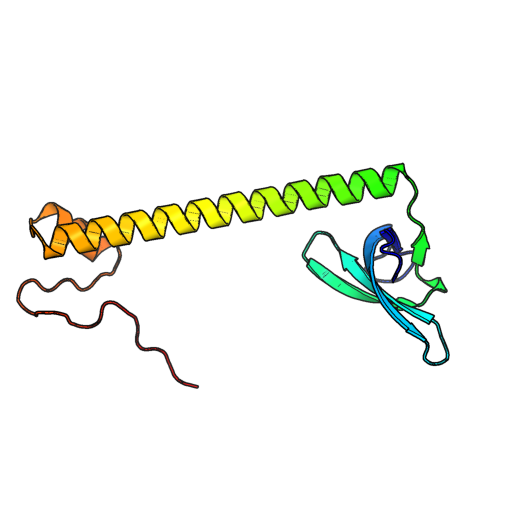9.31 91 LYS A O 1
ATOM 742 N N . THR A 1 92 ? -17.362 2.581 31.545 1.00 72.62 92 THR A N 1
ATOM 743 C CA . THR A 1 92 ? -18.796 2.301 31.703 1.00 72.62 92 THR A CA 1
ATOM 744 C C . THR A 1 92 ? -19.046 1.057 32.554 1.00 72.62 92 THR A C 1
ATOM 746 O O . THR A 1 92 ? -20.021 1.026 33.297 1.00 72.62 92 THR A O 1
ATOM 749 N N . ILE A 1 93 ? -18.169 0.051 32.487 1.00 73.25 93 ILE A N 1
ATOM 750 C CA . ILE A 1 93 ? -18.256 -1.158 33.319 1.00 73.25 93 ILE A CA 1
ATOM 751 C C . ILE A 1 93 ? -17.808 -0.872 34.760 1.00 73.25 93 ILE A C 1
ATOM 753 O O . ILE A 1 93 ? -18.477 -1.300 35.698 1.00 73.25 93 ILE A O 1
ATOM 757 N N . GLU A 1 94 ? -16.695 -0.159 34.942 1.00 77.12 94 GLU A N 1
ATOM 758 C CA . GLU A 1 94 ? -16.102 0.103 36.262 1.00 77.12 94 GLU A CA 1
ATOM 759 C C . GLU A 1 94 ? -16.890 1.132 37.081 1.00 77.12 94 GLU A C 1
ATOM 761 O O . GLU A 1 94 ? -17.034 0.981 38.294 1.00 77.12 94 GLU A O 1
ATOM 766 N N . ASN A 1 95 ? -17.400 2.184 36.434 1.00 75.75 95 ASN A N 1
ATOM 767 C CA . ASN A 1 95 ? -18.154 3.249 37.089 1.00 75.75 95 ASN A CA 1
ATOM 768 C C . ASN A 1 95 ? -19.258 3.785 36.157 1.00 75.75 95 ASN A C 1
ATOM 770 O O . ASN A 1 95 ? -19.107 4.855 35.546 1.00 75.75 95 ASN A O 1
ATOM 774 N N . PRO A 1 96 ? -20.358 3.025 36.000 1.00 74.69 96 PRO A N 1
ATOM 775 C CA . PRO A 1 96 ? -21.447 3.395 35.108 1.00 74.69 96 PRO A CA 1
ATOM 776 C C . PRO A 1 96 ? -22.085 4.714 35.547 1.00 74.69 96 PRO A C 1
ATOM 778 O O . PRO A 1 96 ? -22.591 4.839 36.661 1.00 74.69 96 PRO A O 1
ATOM 781 N N . ASN A 1 97 ? -22.118 5.692 34.641 1.00 79.56 97 ASN A N 1
ATOM 782 C CA . ASN A 1 97 ? -22.901 6.911 34.805 1.00 79.56 97 ASN A CA 1
ATOM 783 C C . ASN A 1 97 ? -23.653 7.240 33.510 1.00 79.56 97 ASN A C 1
ATOM 785 O O . ASN A 1 97 ? -23.351 6.710 32.441 1.00 79.56 97 ASN A O 1
ATOM 789 N N . GLU A 1 98 ? -24.654 8.117 33.601 1.00 77.62 98 GLU A N 1
ATOM 790 C CA . GLU A 1 98 ? -25.551 8.414 32.478 1.00 77.62 98 GLU A CA 1
ATOM 791 C C . GLU A 1 98 ? -24.801 8.941 31.240 1.00 77.62 98 GLU A C 1
ATOM 793 O O . GLU A 1 98 ? -25.181 8.652 30.106 1.00 77.62 98 GLU A O 1
ATOM 798 N N . GLN A 1 99 ? -23.697 9.667 31.438 1.00 79.38 99 GLN A N 1
ATOM 799 C CA . GLN A 1 99 ? -22.903 10.211 30.342 1.00 79.38 99 GLN A CA 1
ATOM 800 C C . GLN A 1 99 ? -22.129 9.115 29.599 1.00 79.38 99 GLN A C 1
ATOM 802 O O . GLN A 1 99 ? -22.139 9.102 28.369 1.00 79.38 99 GLN A O 1
ATOM 807 N N . THR A 1 100 ? -21.471 8.195 30.309 1.00 75.00 100 THR A N 1
ATOM 808 C CA . THR A 1 100 ? -20.695 7.114 29.679 1.00 75.00 100 THR A CA 1
ATOM 809 C C . THR A 1 100 ? -21.602 6.108 28.974 1.00 75.00 100 THR A C 1
ATOM 811 O O . THR A 1 100 ? -21.314 5.728 27.840 1.00 75.00 100 THR A O 1
ATOM 814 N N . ILE A 1 101 ? -22.760 5.799 29.569 1.00 72.88 101 ILE A N 1
ATOM 815 C CA . ILE A 1 101 ? -23.805 4.970 28.952 1.00 72.88 101 ILE A CA 1
ATOM 816 C C . ILE A 1 101 ? -24.322 5.624 27.663 1.00 72.88 101 ILE A C 1
ATOM 818 O O . ILE A 1 101 ? -24.304 4.993 26.609 1.00 72.88 101 ILE A O 1
ATOM 822 N N . ARG A 1 102 ? -24.682 6.916 27.701 1.00 75.38 102 ARG A N 1
ATOM 823 C CA . ARG A 1 102 ? -25.187 7.639 26.520 1.00 75.38 102 ARG A CA 1
ATOM 824 C C . ARG A 1 102 ? -24.166 7.697 25.378 1.00 75.38 102 ARG A C 1
ATOM 826 O O . ARG A 1 102 ? -24.551 7.631 24.213 1.00 75.38 102 ARG A O 1
ATOM 833 N N . ILE A 1 103 ? -22.875 7.868 25.679 1.00 76.12 103 ILE A N 1
ATOM 834 C CA . ILE A 1 103 ? -21.824 7.895 24.646 1.00 76.12 103 ILE A CA 1
ATOM 835 C C . ILE A 1 103 ? -21.637 6.497 24.041 1.00 76.12 103 ILE A C 1
ATOM 837 O O . ILE A 1 103 ? -21.519 6.384 22.822 1.00 76.12 103 ILE A O 1
ATOM 841 N N . ALA A 1 104 ? -21.658 5.441 24.856 1.00 70.56 104 ALA A N 1
ATOM 842 C CA . ALA A 1 104 ? -21.508 4.072 24.373 1.00 70.56 104 ALA A CA 1
ATOM 843 C C . ALA A 1 104 ? -22.696 3.619 23.506 1.00 70.56 104 ALA A C 1
ATOM 845 O O . ALA A 1 104 ? -22.489 3.055 22.433 1.00 70.56 104 ALA A O 1
ATOM 846 N N . GLU A 1 105 ? -23.928 3.950 23.905 1.00 72.25 105 GLU A N 1
ATOM 847 C CA . GLU A 1 105 ? -25.136 3.681 23.111 1.00 72.25 105 GLU A CA 1
ATOM 848 C C . GLU A 1 105 ? -25.103 4.401 21.756 1.00 72.25 105 GLU A C 1
ATOM 850 O O . GLU A 1 105 ? -25.411 3.800 20.728 1.00 72.25 105 GLU A O 1
ATOM 855 N N . LYS A 1 106 ? -24.657 5.668 21.718 1.00 78.31 106 LYS A N 1
ATOM 856 C CA . LYS A 1 106 ? -24.478 6.419 20.460 1.00 78.31 106 LYS A CA 1
ATOM 857 C C . LYS A 1 106 ? -23.471 5.778 19.503 1.00 78.31 106 LYS A C 1
ATOM 859 O O . LYS A 1 106 ? -23.564 6.015 18.303 1.00 78.31 106 LYS A O 1
ATOM 864 N N . ARG A 1 107 ? -22.520 4.997 20.017 1.00 69.69 107 ARG A N 1
ATOM 865 C CA . ARG A 1 107 ? -21.541 4.243 19.219 1.00 69.69 107 ARG A CA 1
ATOM 866 C C . ARG A 1 107 ? -21.984 2.813 18.897 1.00 69.69 107 ARG A C 1
ATOM 868 O O . ARG A 1 107 ? -21.219 2.063 18.308 1.00 69.69 107 ARG A O 1
ATOM 875 N N . GLY A 1 108 ? -23.223 2.445 19.234 1.00 66.25 108 GLY A N 1
ATOM 876 C CA . GLY A 1 108 ? -23.804 1.141 18.907 1.00 66.25 108 GLY A CA 1
ATOM 877 C C . GLY A 1 108 ? -23.494 0.038 19.919 1.00 66.25 108 GLY A C 1
ATOM 878 O O . GLY A 1 108 ? -23.880 -1.111 19.704 1.00 66.25 108 GLY A O 1
ATOM 879 N N . PHE A 1 109 ? -22.849 0.358 21.045 1.00 66.25 109 PHE A N 1
ATOM 880 C CA . PHE A 1 109 ? -22.633 -0.613 22.112 1.00 66.25 109 PHE A CA 1
ATOM 881 C C . PHE A 1 109 ? -23.925 -0.782 22.918 1.00 66.25 109 PHE A C 1
ATOM 883 O O . PHE A 1 109 ? -24.368 0.131 23.615 1.00 66.25 109 PHE A O 1
ATOM 890 N N . GLY A 1 110 ? -24.536 -1.966 22.834 1.00 55.31 110 GLY A N 1
ATOM 891 C CA . GLY A 1 110 ? -25.728 -2.338 23.600 1.00 55.31 110 GLY A CA 1
ATOM 892 C C . GLY A 1 110 ? -25.421 -2.542 25.085 1.00 55.31 110 GLY A C 1
ATOM 893 O O . GLY A 1 110 ? -25.413 -3.672 25.574 1.00 55.31 110 GLY A O 1
ATOM 894 N N . LEU A 1 111 ? -25.151 -1.460 25.815 1.00 53.44 111 LEU A N 1
ATOM 895 C CA . LEU A 1 111 ? -24.859 -1.503 27.244 1.00 53.44 111 LEU A CA 1
ATOM 896 C C . LEU A 1 111 ? -26.156 -1.462 28.048 1.00 53.44 111 LEU A C 1
ATOM 898 O O . LEU A 1 111 ? -26.598 -0.412 28.495 1.00 53.44 111 LEU A O 1
ATOM 902 N N . ASN A 1 112 ? -26.783 -2.619 28.260 1.00 48.19 112 ASN A N 1
ATOM 903 C CA . ASN A 1 112 ? -27.893 -2.702 29.202 1.00 48.19 112 ASN A CA 1
ATOM 904 C C . ASN A 1 112 ? -27.336 -2.855 30.635 1.00 48.19 112 ASN A C 1
ATOM 906 O O . ASN A 1 112 ? -26.770 -3.907 30.953 1.00 48.19 112 ASN A O 1
ATOM 910 N N . PRO A 1 113 ? -27.524 -1.862 31.529 1.00 47.03 113 PRO A N 1
ATOM 911 C CA . PRO A 1 113 ? -26.955 -1.876 32.879 1.00 47.03 113 PRO A CA 1
ATOM 912 C C . PRO A 1 113 ? -27.510 -2.996 33.774 1.00 47.03 113 PRO A C 1
ATOM 914 O O . PRO A 1 113 ? -26.966 -3.259 34.843 1.00 47.03 113 PRO A O 1
ATOM 917 N N . ARG A 1 114 ? -28.581 -3.688 33.356 1.00 42.62 114 ARG A N 1
ATOM 918 C CA . ARG A 1 114 ? -29.150 -4.846 34.068 1.00 4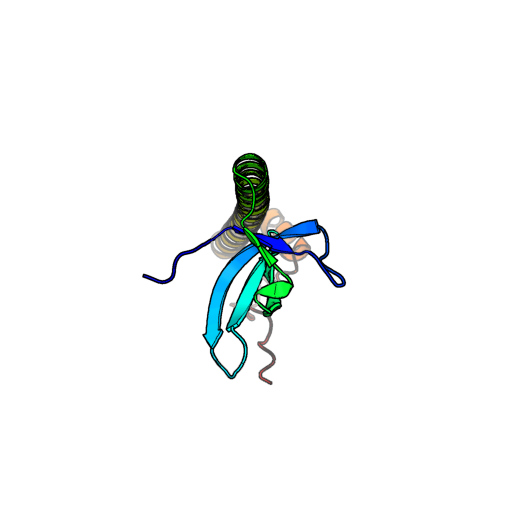2.62 114 ARG A CA 1
ATOM 919 C C . ARG A 1 114 ? -28.649 -6.196 33.566 1.00 42.62 114 ARG A C 1
ATOM 921 O O . ARG A 1 114 ? -28.848 -7.200 34.247 1.00 42.62 114 ARG A O 1
ATOM 928 N N . THR A 1 115 ? -28.012 -6.256 32.400 1.00 45.00 115 THR A N 1
ATOM 929 C CA . THR A 1 115 ? -27.474 -7.508 31.864 1.00 45.00 115 THR A CA 1
ATOM 930 C C . THR A 1 115 ? -25.962 -7.487 31.990 1.00 45.00 115 THR A C 1
ATOM 932 O O . THR A 1 115 ? -25.286 -6.832 31.202 1.00 45.00 115 THR A O 1
ATOM 935 N N . LYS A 1 116 ? -25.421 -8.231 32.962 1.00 45.81 116 LYS A N 1
ATOM 936 C CA . LYS A 1 116 ? -24.019 -8.663 32.912 1.00 45.81 116 LYS A CA 1
ATOM 937 C C . LYS A 1 116 ? -23.769 -9.239 31.510 1.00 45.81 116 LYS A C 1
ATOM 939 O O . LYS A 1 116 ? -24.415 -10.215 31.140 1.00 45.81 116 LYS A O 1
ATOM 944 N N . THR A 1 117 ? -22.925 -8.558 30.734 1.00 46.25 117 THR A N 1
ATOM 945 C CA . THR A 1 117 ? -22.321 -9.033 29.479 1.00 46.25 117 THR A CA 1
ATOM 946 C C . THR A 1 117 ? -23.271 -9.741 28.500 1.00 46.25 117 THR A C 1
ATOM 948 O O . THR A 1 117 ? -23.264 -10.964 28.370 1.00 46.25 117 THR A O 1
ATOM 951 N N . LYS A 1 118 ? -24.016 -8.976 27.690 1.00 42.34 118 LYS A N 1
ATOM 952 C CA . LYS A 1 118 ? -24.416 -9.464 26.358 1.00 42.34 118 LYS A CA 1
ATOM 953 C C . LYS A 1 118 ? -23.393 -8.972 25.330 1.00 42.34 118 LYS A C 1
ATOM 955 O O . LYS A 1 118 ? -23.229 -7.775 25.158 1.00 42.34 118 LYS A O 1
ATOM 960 N N . ARG A 1 119 ? -22.666 -9.954 24.773 1.00 44.12 119 ARG A N 1
ATOM 961 C CA . ARG A 1 119 ? -21.613 -9.936 23.734 1.00 44.12 119 ARG A CA 1
ATOM 962 C C . ARG A 1 119 ? -21.227 -8.560 23.169 1.00 44.12 119 ARG A C 1
ATOM 964 O O . ARG A 1 119 ? -21.999 -7.930 22.463 1.00 44.12 119 ARG A O 1
ATOM 971 N N . ILE A 1 120 ? -19.971 -8.190 23.427 1.00 48.16 120 ILE A N 1
ATOM 972 C CA . ILE A 1 120 ? -19.297 -6.971 22.945 1.00 48.16 120 ILE A CA 1
ATOM 973 C C . ILE A 1 120 ? -18.906 -7.082 21.455 1.00 48.16 120 ILE A C 1
ATOM 975 O O . ILE A 1 120 ? -18.676 -6.072 20.805 1.00 48.16 120 ILE A O 1
ATOM 979 N N . PHE A 1 121 ? -18.881 -8.294 20.892 1.00 39.97 121 PHE A N 1
ATOM 980 C CA . PHE A 1 121 ? -18.550 -8.527 19.486 1.00 39.97 121 PHE A CA 1
ATOM 981 C C . PHE A 1 121 ? -19.799 -8.881 18.669 1.00 39.97 121 PHE A C 1
ATOM 983 O O . PHE A 1 121 ? -20.646 -9.634 19.176 1.00 39.97 121 PHE A O 1
ATOM 990 N N . PRO A 1 122 ? -19.913 -8.399 17.413 1.00 41.72 122 PRO A N 1
ATOM 991 C CA . PRO A 1 122 ? -20.915 -8.908 16.485 1.00 41.72 122 PRO A CA 1
ATOM 992 C C . PRO A 1 122 ? -20.745 -10.430 16.332 1.00 41.72 122 PRO A C 1
ATOM 994 O O . PRO A 1 122 ? -19.629 -10.942 16.477 1.00 41.72 122 PRO A O 1
ATOM 997 N N . PRO A 1 123 ? -21.829 -11.191 16.098 1.00 45.00 123 PRO A N 1
ATOM 998 C CA . PRO A 1 123 ? -21.691 -12.602 15.773 1.00 45.00 123 PRO A CA 1
ATOM 999 C C . PRO A 1 123 ? -20.804 -12.724 14.530 1.00 45.00 123 PRO A C 1
ATOM 1001 O O . PRO A 1 123 ? -21.110 -12.139 13.497 1.00 45.00 123 PRO A O 1
ATOM 1004 N N . ILE A 1 124 ? -19.694 -13.454 14.649 1.00 40.44 124 ILE A N 1
ATOM 1005 C CA . ILE A 1 124 ? -18.919 -13.888 13.487 1.00 40.44 124 ILE A CA 1
ATOM 1006 C C . ILE A 1 124 ? -19.870 -14.767 12.677 1.00 40.44 124 ILE A C 1
ATOM 1008 O O . ILE A 1 124 ? -20.267 -15.835 13.150 1.00 40.44 124 ILE A O 1
ATOM 1012 N N . GLU A 1 125 ? -20.286 -14.298 11.505 1.00 38.56 125 GLU A N 1
ATOM 1013 C CA . GLU A 1 125 ? -20.925 -15.160 10.520 1.00 38.56 125 GLU A CA 1
ATOM 1014 C C . GLU A 1 125 ? -19.861 -16.160 10.067 1.00 38.56 125 GLU A C 1
ATOM 1016 O O . GLU A 1 125 ? -18.904 -15.821 9.374 1.00 38.56 125 GLU A O 1
ATOM 1021 N N . VAL A 1 126 ? -19.970 -17.384 10.578 1.00 35.38 126 VAL A N 1
ATOM 1022 C CA . VAL A 1 126 ? -19.167 -18.509 10.110 1.00 35.38 126 VAL A CA 1
ATOM 1023 C C . VAL A 1 126 ? -19.742 -18.892 8.750 1.00 35.38 126 VAL A C 1
ATOM 1025 O O . VAL A 1 126 ? -20.885 -19.346 8.688 1.00 35.38 126 VAL A O 1
ATOM 1028 N N . VAL A 1 127 ? -18.975 -18.635 7.688 1.00 34.97 127 VAL A N 1
ATOM 1029 C CA . VAL A 1 127 ? -19.221 -19.166 6.337 1.00 34.97 127 VAL A CA 1
ATOM 1030 C C . VAL A 1 127 ? -19.010 -20.674 6.340 1.00 34.97 127 VAL A C 1
ATOM 1032 O O . VAL A 1 127 ? -17.993 -21.114 6.928 1.00 34.97 127 VAL A O 1
#

Foldseek 3Di:
DPDWFWKAFCDDPRHRAIWIFPDWDDDVFIWTWTAALVRDIDIDTPVRIDGDDPVRVVVRVVSNVVSVVVVVVVVVVVVVVVVVLVVLVVCCVVPNDPVSVVVNVVVVQPDDVPDDDDDPDDPDPDD

Secondary structure (DSSP, 8-state):
-----EEEE-SSTTTT-EEEEEEEEEESEEEEEEE-TTS-EEEEETTTEEEPPHHHHHHHHHHHHHHHHHHHHHHHHHHHHHHHHHHHHHHHHHS--HHHHHHHHHTT----TTSS---SS------

Sequence (127 aa):
MQELSIVKITMGEWKDSLGEIQSIRENHVKSCYVVFNNGEGDWFSSNEINLATKEEEVIFLRNEVSELHKLADELDAAYNCLEFDFKLLLKTIENPNEQTIRIAEKRGFGLNPRTKTKRIFPPIEVV

Organism: Bacillus cereus (NCBI:txid1396)

pLDDT: mean 78.8, std 16.94, range [34.97, 96.25]